Protein AF-A0A926Q0T6-F1 (afdb_monomer)

Solvent-accessible surface area (backbone atoms only — not comparable to full-atom values): 3542 Å² total; per-residue (Å²): 142,82,86,84,84,74,85,84,78,78,83,73,77,73,79,80,76,91,74,80,90,80,78,55,71,68,59,51,52,52,52,50,55,53,44,71,72,40,59,93,85,50,42,65,64,66,77,72,116

Secondary structure (DSSP, 8-state):
-------------PPPPP------HHHHHHHHHHHHHSPTTTHHHHHT-

pLDDT: mean 84.49, std 16.01, range [45.03, 98.12]

Structure (mmCIF, N/CA/C/O backbone):
data_AF-A0A926Q0T6-F1
#
_entry.id   AF-A0A926Q0T6-F1
#
loop_
_atom_site.group_PDB
_atom_site.id
_atom_site.type_symbol
_atom_site.label_atom_id
_atom_site.label_alt_id
_atom_site.label_comp_id
_atom_site.label_asym_id
_atom_site.label_entity_id
_atom_site.label_seq_id
_atom_site.pdbx_PDB_ins_code
_atom_site.Cartn_x
_atom_site.Cartn_y
_atom_site.Cartn_z
_atom_site.occupancy
_atom_site.B_iso_or_equiv
_atom_site.auth_seq_id
_atom_site.auth_comp_id
_atom_site.auth_asym_id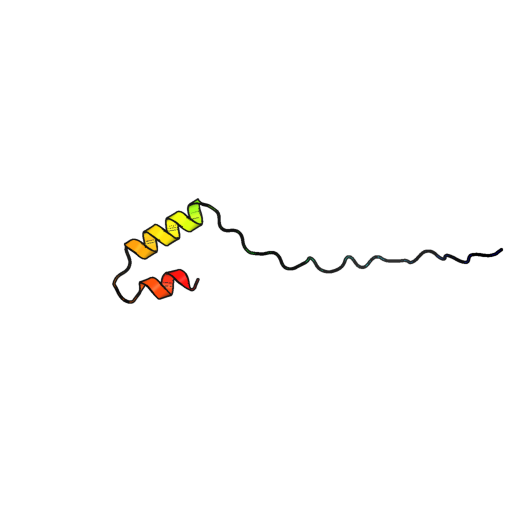
_atom_site.auth_atom_id
_atom_site.pdbx_PDB_model_num
ATOM 1 N N . MET A 1 1 ? 50.487 14.221 -40.679 1.00 51.28 1 MET A N 1
ATOM 2 C CA . MET A 1 1 ? 49.228 13.551 -41.059 1.00 51.28 1 MET A CA 1
ATOM 3 C C . MET A 1 1 ? 49.437 12.055 -40.956 1.00 51.28 1 MET A C 1
ATOM 5 O O . MET A 1 1 ? 50.090 11.531 -41.837 1.00 51.28 1 MET A O 1
ATOM 9 N N . THR A 1 2 ? 48.924 11.416 -39.905 1.00 45.66 2 THR A N 1
ATOM 10 C CA . THR A 1 2 ? 48.461 10.012 -39.902 1.00 45.66 2 THR A CA 1
ATOM 11 C C . THR A 1 2 ? 47.727 9.792 -38.579 1.00 45.66 2 THR A C 1
ATOM 13 O O . THR A 1 2 ? 48.354 9.538 -37.553 1.00 45.66 2 THR A O 1
ATOM 16 N N . SER A 1 3 ? 46.404 9.978 -38.600 1.00 45.03 3 SER A N 1
ATOM 17 C CA . SER A 1 3 ? 45.507 9.431 -37.579 1.00 45.03 3 SER A CA 1
ATOM 18 C C . SER A 1 3 ? 45.449 7.924 -37.783 1.00 45.03 3 SER A C 1
ATOM 20 O O . SER A 1 3 ? 45.054 7.478 -38.858 1.00 45.03 3 SER A O 1
ATOM 22 N N . THR A 1 4 ? 45.820 7.159 -36.764 1.00 56.66 4 THR A N 1
ATOM 23 C CA . THR A 1 4 ? 45.510 5.732 -36.684 1.00 56.66 4 THR A CA 1
ATOM 24 C C . THR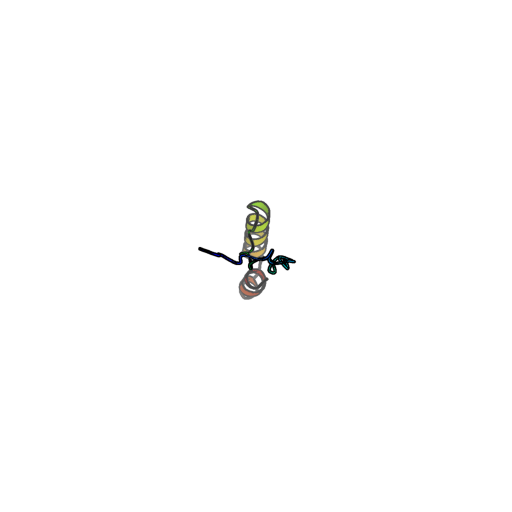 A 1 4 ? 44.323 5.596 -35.744 1.00 56.66 4 THR A C 1
ATOM 26 O O . THR A 1 4 ? 44.513 5.545 -34.533 1.00 56.66 4 THR A O 1
ATOM 29 N N . ASP A 1 5 ? 43.111 5.592 -36.294 1.00 58.62 5 ASP A N 1
ATOM 30 C CA . ASP A 1 5 ? 41.908 5.195 -35.560 1.00 58.62 5 ASP A CA 1
ATOM 31 C C . ASP A 1 5 ? 41.540 3.792 -36.053 1.00 58.62 5 ASP A C 1
ATOM 33 O O . ASP A 1 5 ? 41.081 3.605 -37.181 1.00 58.62 5 ASP A O 1
ATOM 37 N N . GLY A 1 6 ? 41.916 2.785 -35.266 1.00 59.50 6 GLY A N 1
ATOM 38 C CA . GLY A 1 6 ? 41.587 1.385 -35.527 1.00 59.50 6 GLY A CA 1
ATOM 39 C C . GLY A 1 6 ? 40.181 1.067 -35.011 1.00 59.50 6 GLY A C 1
ATOM 40 O O . GLY A 1 6 ? 39.736 1.696 -34.052 1.00 59.50 6 GLY A O 1
ATOM 41 N N . PRO A 1 7 ? 39.462 0.101 -35.610 1.00 62.09 7 PRO A N 1
ATOM 42 C CA . PRO A 1 7 ? 38.101 -0.204 -35.192 1.00 62.09 7 PRO A CA 1
ATOM 43 C C . PRO A 1 7 ? 38.115 -0.814 -33.785 1.00 6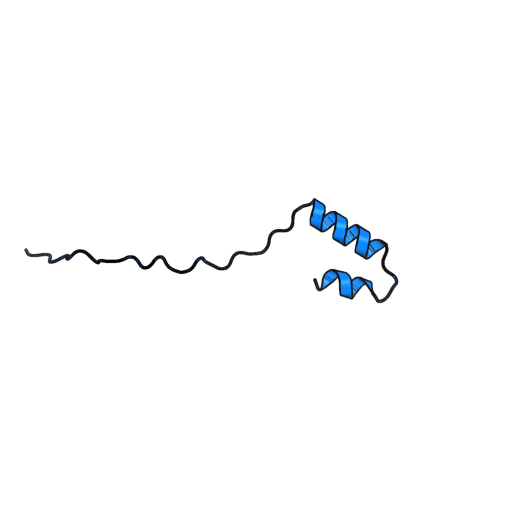2.09 7 PRO A C 1
ATOM 45 O O . PRO A 1 7 ? 38.650 -1.904 -33.581 1.00 62.09 7 PRO A O 1
ATOM 48 N N . VAL A 1 8 ? 37.525 -0.113 -32.813 1.00 61.41 8 VAL A N 1
ATOM 49 C CA . VAL A 1 8 ? 37.261 -0.660 -31.477 1.00 61.41 8 VAL A CA 1
ATOM 50 C C . VAL A 1 8 ? 36.186 -1.734 -31.633 1.00 61.41 8 VAL A C 1
ATOM 52 O O . VAL A 1 8 ? 35.007 -1.432 -31.816 1.00 61.41 8 VAL A O 1
ATOM 55 N N . ALA A 1 9 ? 36.621 -2.991 -31.652 1.00 60.75 9 ALA A N 1
ATOM 56 C CA . ALA A 1 9 ? 35.740 -4.142 -31.656 1.00 60.75 9 ALA A CA 1
ATOM 57 C C . ALA A 1 9 ? 35.076 -4.316 -30.282 1.00 60.75 9 ALA A C 1
ATOM 59 O O . ALA A 1 9 ? 35.724 -4.187 -29.247 1.00 60.75 9 ALA A O 1
ATOM 60 N N . GLU A 1 10 ? 33.789 -4.656 -30.356 1.00 62.28 10 GLU A N 1
ATOM 61 C CA . GLU A 1 10 ? 32.919 -5.194 -29.308 1.00 62.28 10 GLU A CA 1
ATOM 62 C C . GLU A 1 10 ? 32.526 -4.222 -28.191 1.00 62.28 10 GLU A C 1
ATOM 64 O O . GLU A 1 10 ? 33.054 -4.198 -27.083 1.00 62.28 10 GLU A O 1
ATOM 69 N N . SER A 1 11 ? 31.477 -3.452 -28.494 1.00 64.56 11 SER A N 1
ATOM 70 C CA . SER A 1 11 ? 30.578 -2.891 -27.493 1.00 64.56 11 SER A CA 1
ATOM 71 C C . SER A 1 11 ? 29.910 -4.033 -26.720 1.00 64.56 11 SER A C 1
ATOM 73 O O . SER A 1 11 ? 28.848 -4.525 -27.106 1.00 64.56 11 SER A O 1
ATOM 75 N N . GLU A 1 12 ? 30.549 -4.470 -25.643 1.00 69.00 12 GLU A N 1
ATOM 76 C CA . GLU A 1 12 ? 29.893 -5.218 -24.577 1.00 69.00 12 GLU A CA 1
ATOM 77 C C . GLU A 1 12 ? 28.775 -4.308 -24.040 1.00 69.00 12 GLU A C 1
ATOM 79 O O . GLU A 1 12 ? 29.051 -3.268 -23.437 1.00 69.00 12 GLU A O 1
ATOM 84 N N . ASP A 1 13 ? 27.517 -4.601 -24.391 1.00 74.50 13 ASP A N 1
ATOM 85 C CA . ASP A 1 13 ? 26.379 -3.743 -24.040 1.00 74.50 13 ASP A CA 1
ATOM 86 C C . ASP A 1 13 ? 26.313 -3.629 -22.507 1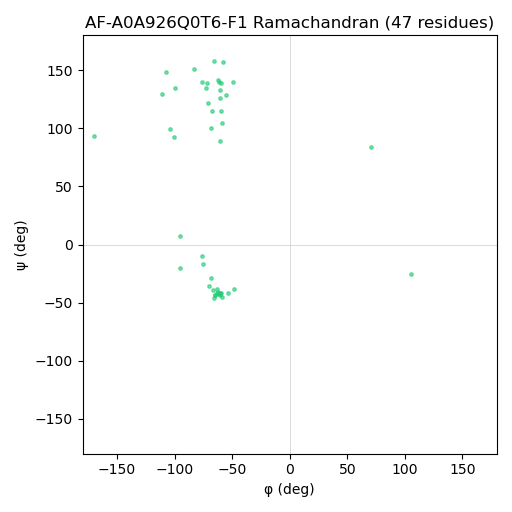.00 74.50 13 ASP A C 1
ATOM 88 O O . ASP A 1 13 ? 26.136 -4.649 -21.826 1.00 74.50 13 ASP A O 1
ATOM 92 N N . PRO A 1 14 ? 26.530 -2.433 -21.924 1.00 81.94 14 PRO A N 1
ATOM 93 C CA . PRO A 1 14 ? 26.602 -2.301 -20.483 1.00 81.94 14 PRO A CA 1
ATOM 94 C C . PRO A 1 14 ? 25.278 -2.725 -19.851 1.00 81.94 14 PRO A C 1
ATOM 96 O O . PR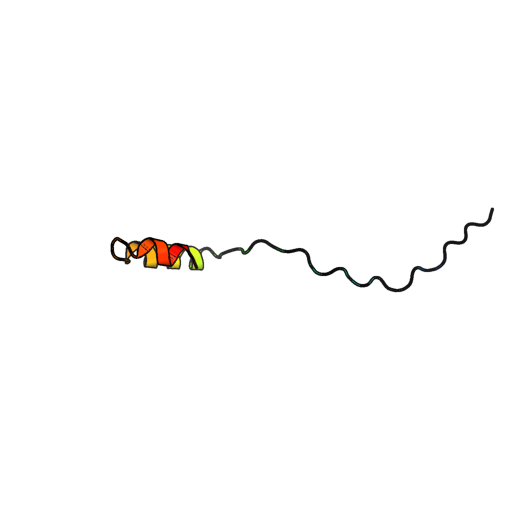O A 1 14 ? 24.196 -2.390 -20.335 1.00 81.94 14 PRO A O 1
ATOM 99 N N . ALA A 1 15 ? 25.374 -3.427 -18.719 1.00 85.44 15 ALA A N 1
ATOM 100 C CA . ALA A 1 15 ? 24.207 -3.922 -18.002 1.00 85.44 15 ALA A CA 1
ATOM 101 C C . ALA A 1 15 ? 23.153 -2.811 -17.792 1.00 85.44 15 ALA A C 1
ATOM 103 O O . ALA A 1 15 ? 23.501 -1.661 -17.484 1.00 85.44 15 ALA A O 1
ATOM 104 N N . PRO A 1 16 ? 21.855 -3.136 -17.931 1.00 86.75 16 PRO A N 1
ATOM 105 C CA . PRO A 1 16 ? 20.795 -2.144 -17.876 1.00 86.75 16 PRO A CA 1
ATOM 106 C C . PRO A 1 16 ? 20.787 -1.416 -16.532 1.00 86.75 16 PRO A C 1
ATOM 108 O O . PRO A 1 16 ? 20.947 -2.009 -15.462 1.00 86.75 16 PRO A O 1
ATOM 111 N N . ARG A 1 17 ? 20.562 -0.100 -16.584 1.00 90.94 17 ARG A N 1
ATOM 112 C CA . ARG A 1 17 ? 20.511 0.734 -15.380 1.00 90.94 17 ARG A CA 1
ATOM 113 C C . ARG A 1 17 ? 19.361 0.298 -14.461 1.00 90.94 17 ARG A C 1
ATOM 115 O O . ARG A 1 17 ? 18.262 0.034 -14.956 1.00 90.94 17 ARG A O 1
ATOM 122 N N . PRO A 1 18 ? 19.555 0.317 -13.129 1.00 93.12 18 PRO A N 1
ATOM 123 C CA . PRO A 1 18 ? 18.473 0.083 -12.183 1.00 93.12 18 PRO A CA 1
ATOM 124 C C . PRO A 1 18 ? 17.315 1.053 -12.426 1.00 93.12 18 PRO A C 1
ATOM 126 O O . PRO A 1 18 ? 17.502 2.271 -12.477 1.00 93.12 18 PRO A O 1
ATOM 129 N N . THR A 1 19 ? 16.103 0.519 -12.551 1.00 93.06 19 THR A N 1
ATOM 130 C CA . THR A 1 19 ? 14.889 1.323 -12.708 1.00 93.06 19 THR A CA 1
ATOM 131 C C . THR A 1 19 ? 14.060 1.301 -11.431 1.00 93.06 19 THR A C 1
ATOM 133 O O . THR A 1 19 ? 14.047 0.335 -10.667 1.00 93.06 19 THR A O 1
ATOM 136 N N . ARG A 1 20 ? 13.353 2.404 -11.168 1.00 95.19 20 ARG A N 1
ATOM 137 C CA . ARG A 1 20 ? 12.404 2.470 -10.053 1.00 95.19 20 ARG A CA 1
ATOM 138 C C . ARG A 1 20 ? 11.167 1.642 -10.381 1.00 95.19 20 ARG A C 1
ATOM 140 O O . ARG A 1 20 ? 10.584 1.806 -11.453 1.00 95.19 20 ARG A O 1
ATOM 147 N N . ARG A 1 21 ? 10.705 0.841 -9.418 1.00 93.44 21 ARG A N 1
ATOM 148 C CA . ARG A 1 21 ? 9.438 0.108 -9.534 1.00 93.44 21 ARG A CA 1
ATOM 149 C C . ARG A 1 21 ? 8.278 1.098 -9.700 1.00 93.44 21 ARG A C 1
ATOM 151 O O . ARG A 1 21 ? 8.185 2.094 -8.979 1.00 93.44 21 ARG A O 1
ATOM 158 N N . ARG A 1 22 ? 7.395 0.831 -10.663 1.00 95.06 22 ARG A N 1
ATOM 159 C CA . ARG A 1 22 ? 6.151 1.577 -10.880 1.00 95.06 22 ARG A CA 1
ATOM 160 C C . ARG A 1 22 ? 4.987 0.673 -10.512 1.00 95.06 22 ARG A C 1
ATOM 162 O O . ARG A 1 22 ? 4.921 -0.462 -10.966 1.00 95.06 22 ARG A O 1
ATOM 169 N N . 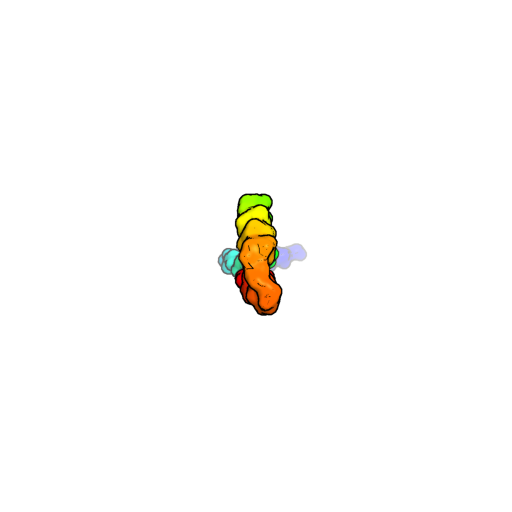PHE A 1 23 ? 4.081 1.185 -9.691 1.00 95.25 23 PHE A N 1
ATOM 170 C CA . PHE A 1 23 ? 2.849 0.484 -9.357 1.00 95.25 23 PHE A CA 1
ATOM 171 C C . PHE A 1 23 ? 1.711 1.044 -10.186 1.00 95.25 23 PHE A C 1
ATOM 173 O O . PHE A 1 23 ? 1.565 2.270 -10.283 1.00 95.25 23 PHE A O 1
ATOM 180 N N . SER A 1 24 ? 0.905 0.143 -10.737 1.00 97.44 24 SER A N 1
ATOM 181 C CA . SER A 1 24 ? -0.318 0.523 -11.423 1.00 97.44 24 SER A CA 1
ATOM 182 C C . SER A 1 24 ? -1.326 1.128 -10.432 1.00 97.44 24 SER A C 1
ATOM 184 O O . SER A 1 24 ? -1.219 0.902 -9.217 1.00 97.44 24 SER A O 1
ATOM 186 N N . PRO A 1 25 ? -2.294 1.920 -10.911 1.00 98.12 25 PRO A N 1
ATOM 187 C CA . PRO A 1 25 ? -3.393 2.403 -10.080 1.00 98.12 25 PRO A CA 1
ATOM 188 C C . PRO A 1 25 ? -4.136 1.267 -9.362 1.00 98.12 25 PRO A C 1
ATOM 190 O O . PRO A 1 25 ? -4.385 1.364 -8.164 1.00 98.12 25 PRO A O 1
ATOM 193 N N . GLU A 1 26 ? -4.395 0.152 -10.046 1.00 97.75 26 GLU A N 1
ATOM 194 C CA . GLU A 1 26 ? -5.129 -1.005 -9.515 1.00 97.75 26 GLU A CA 1
ATOM 195 C C . GLU A 1 26 ? -4.378 -1.650 -8.349 1.00 97.75 26 GLU A C 1
ATOM 197 O O . GLU A 1 26 ? -4.972 -1.980 -7.323 1.00 97.75 26 GLU A O 1
ATOM 202 N N . TYR A 1 27 ? -3.049 -1.773 -8.467 1.00 97.06 27 TYR A N 1
ATOM 203 C CA . TYR A 1 27 ? -2.218 -2.271 -7.373 1.00 97.06 27 TYR A CA 1
ATOM 204 C C . TYR A 1 27 ? -2.356 -1.391 -6.129 1.00 97.06 27 TYR A C 1
ATOM 206 O O . TYR A 1 27 ? -2.507 -1.902 -5.020 1.00 97.06 27 TYR A O 1
ATOM 214 N N . LYS A 1 28 ? -2.313 -0.067 -6.311 1.00 95.62 28 LYS A N 1
ATOM 215 C CA . LYS A 1 28 ? -2.429 0.887 -5.202 1.00 95.62 28 LYS A CA 1
ATOM 216 C C . LYS A 1 28 ? -3.804 0.807 -4.547 1.00 95.62 28 LYS A C 1
ATOM 218 O O . LYS A 1 28 ? -3.871 0.765 -3.326 1.00 95.62 28 LYS A O 1
ATOM 223 N N . LEU A 1 29 ? -4.874 0.730 -5.339 1.00 97.69 29 LEU A N 1
ATOM 224 C CA . LEU A 1 29 ? -6.239 0.602 -4.822 1.00 97.69 29 LEU A CA 1
ATOM 225 C C . LEU A 1 29 ? -6.418 -0.673 -3.995 1.00 97.69 29 LEU A C 1
ATOM 227 O O . LEU A 1 29 ? -6.990 -0.619 -2.911 1.00 97.69 29 LEU A O 1
ATOM 231 N N . ARG A 1 30 ? -5.860 -1.801 -4.450 1.00 96.81 30 ARG A N 1
ATOM 232 C CA . ARG A 1 30 ? -5.877 -3.047 -3.675 1.00 96.81 30 ARG A CA 1
ATOM 233 C C . ARG A 1 30 ? -5.154 -2.905 -2.334 1.00 96.81 30 ARG A C 1
ATOM 235 O O . ARG A 1 30 ? -5.680 -3.361 -1.327 1.00 96.81 30 ARG A O 1
ATOM 242 N N . MET A 1 31 ? -3.986 -2.258 -2.311 1.00 95.88 31 MET A N 1
ATOM 243 C CA . MET A 1 31 ? -3.241 -2.030 -1.062 1.00 95.88 31 MET A CA 1
ATOM 244 C C . MET A 1 31 ? -4.016 -1.141 -0.084 1.00 95.88 31 MET A C 1
ATOM 246 O O . MET A 1 31 ? -3.987 -1.401 1.114 1.00 95.88 31 MET A O 1
ATOM 250 N N . VAL A 1 32 ? -4.717 -0.111 -0.575 1.00 95.62 32 VAL A N 1
ATOM 251 C CA . VAL A 1 32 ? -5.561 0.750 0.274 1.00 95.62 32 VAL A CA 1
ATOM 252 C C . VAL A 1 32 ? -6.732 -0.044 0.849 1.00 95.62 32 VAL A C 1
ATOM 254 O O . VAL A 1 32 ? -6.954 0.003 2.052 1.00 95.62 32 VAL A O 1
ATOM 257 N N . ALA A 1 33 ? -7.419 -0.841 0.027 1.00 97.31 33 ALA A N 1
ATOM 258 C CA . ALA A 1 33 ? -8.517 -1.682 0.500 1.00 97.31 33 ALA A CA 1
ATOM 259 C C . ALA A 1 33 ? -8.062 -2.685 1.578 1.00 97.31 33 ALA A C 1
ATOM 261 O O . ALA A 1 33 ? -8.742 -2.864 2.585 1.00 97.31 33 ALA A O 1
ATOM 262 N N . GLU A 1 34 ? -6.892 -3.306 1.395 1.00 96.38 34 GLU A N 1
ATOM 263 C CA . GLU A 1 34 ? -6.297 -4.212 2.386 1.00 96.38 34 GLU A CA 1
ATOM 264 C C . GLU A 1 34 ? -5.933 -3.468 3.681 1.00 96.38 34 GLU A C 1
ATOM 266 O O . GLU A 1 34 ? -6.231 -3.939 4.777 1.00 96.38 34 GLU A O 1
ATOM 271 N N . TYR A 1 35 ? -5.343 -2.274 3.567 1.00 97.06 35 TYR A N 1
ATOM 272 C CA . TYR A 1 35 ? -4.991 -1.426 4.707 1.00 97.06 35 TYR A CA 1
ATOM 273 C C . TYR A 1 35 ? -6.216 -0.982 5.517 1.00 97.06 35 TYR A C 1
ATOM 275 O O . TYR A 1 35 ? -6.169 -0.957 6.751 1.00 97.06 35 TYR A O 1
ATOM 283 N N . ASP A 1 36 ? -7.304 -0.625 4.839 1.00 95.88 36 ASP A N 1
ATOM 284 C CA . ASP A 1 36 ? -8.534 -0.165 5.479 1.00 95.88 36 ASP A CA 1
ATOM 285 C C . ASP A 1 36 ? -9.255 -1.304 6.210 1.00 95.88 36 ASP A C 1
ATOM 287 O O . ASP A 1 36 ? -9.787 -1.087 7.299 1.00 95.88 36 ASP A O 1
ATOM 291 N N . ALA A 1 37 ? -9.211 -2.522 5.660 1.00 96.19 37 ALA A N 1
ATOM 292 C CA . ALA A 1 37 ? -9.789 -3.717 6.274 1.00 96.19 37 ALA A CA 1
ATOM 293 C C . ALA A 1 37 ? -8.961 -4.277 7.448 1.00 96.19 37 ALA A C 1
ATOM 295 O O . ALA A 1 37 ? -9.472 -5.077 8.233 1.00 96.19 37 ALA A O 1
ATOM 296 N N . ALA A 1 38 ? -7.690 -3.885 7.574 1.00 95.25 38 ALA A N 1
ATOM 297 C CA . ALA A 1 38 ? -6.784 -4.458 8.560 1.00 95.25 38 ALA A CA 1
ATOM 298 C C . ALA A 1 38 ? -7.041 -3.952 9.996 1.00 95.25 38 ALA A C 1
ATOM 300 O O . ALA A 1 38 ? -7.222 -2.743 10.210 1.00 95.25 38 ALA A O 1
ATOM 301 N N . PRO A 1 39 ? -6.956 -4.839 11.009 1.00 93.38 39 PRO A N 1
ATOM 302 C CA . PRO A 1 39 ? -6.983 -4.455 12.416 1.00 93.38 39 PRO A CA 1
ATOM 303 C C . PRO A 1 39 ? -5.869 -3.469 12.801 1.00 93.38 39 PRO A C 1
ATOM 305 O O . PRO A 1 39 ? -4.805 -3.383 12.173 1.00 93.38 39 PRO A O 1
ATOM 308 N N . ALA A 1 40 ? -6.092 -2.723 13.886 1.00 88.94 40 ALA A N 1
ATOM 309 C CA . ALA A 1 40 ? -5.068 -1.850 14.452 1.00 88.94 40 ALA A CA 1
ATOM 310 C C . ALA A 1 40 ? -3.836 -2.675 14.874 1.00 88.94 40 ALA A C 1
ATOM 312 O O . ALA A 1 40 ? -3.954 -3.638 15.623 1.00 88.94 40 ALA A O 1
ATOM 313 N N . GLY A 1 41 ? -2.655 -2.291 14.381 1.00 90.12 41 GLY A N 1
ATOM 314 C CA . GLY A 1 41 ? -1.389 -3.004 14.609 1.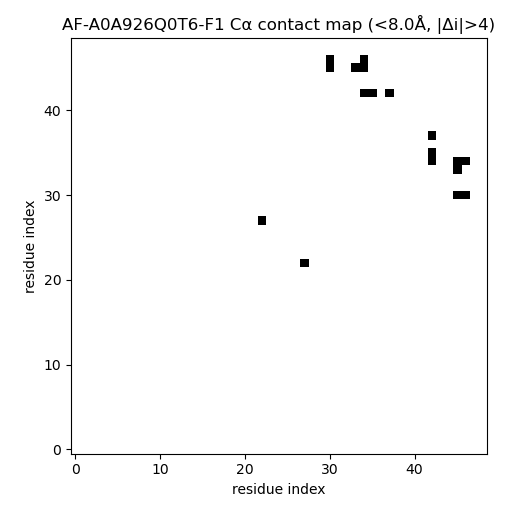00 90.12 41 GLY A CA 1
ATOM 315 C C . GLY A 1 41 ? -0.886 -3.804 13.401 1.00 90.12 41 GLY A C 1
ATOM 316 O O . GLY A 1 41 ? 0.323 -3.948 13.235 1.00 90.12 41 GLY A O 1
ATOM 317 N N . GLU A 1 42 ? -1.770 -4.222 12.492 1.00 92.88 42 GLU A N 1
ATOM 318 C CA . GLU A 1 42 ? -1.394 -5.036 11.320 1.00 92.88 42 GLU A CA 1
ATOM 319 C C . GLU A 1 42 ? -1.153 -4.202 10.055 1.00 92.88 42 GLU A C 1
ATOM 321 O O . GLU A 1 42 ? -0.403 -4.594 9.162 1.00 92.88 42 GLU A O 1
ATOM 326 N N . LYS A 1 43 ? -1.693 -2.981 10.024 1.00 93.88 43 LYS A N 1
ATOM 327 C CA . LYS A 1 43 ? -1.570 -2.010 8.924 1.00 93.88 43 LYS A CA 1
ATOM 328 C C . LYS A 1 43 ? -0.140 -1.800 8.416 1.00 93.88 43 LYS A C 1
ATOM 330 O O . LYS A 1 43 ? 0.097 -1.682 7.216 1.00 93.88 43 LYS A O 1
ATOM 335 N N . GLY A 1 44 ? 0.837 -1.783 9.323 1.00 92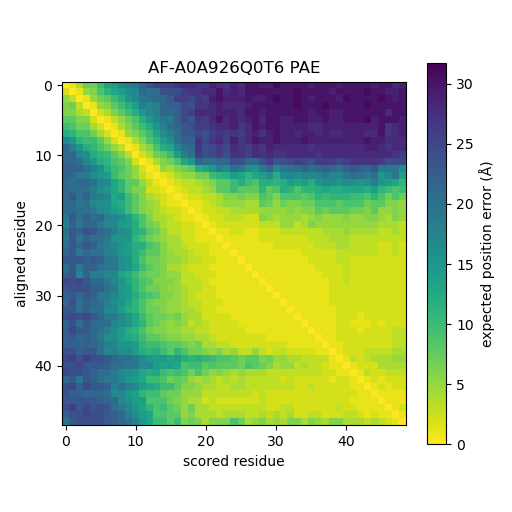.75 44 GLY A N 1
ATOM 336 C CA . GLY A 1 44 ? 2.243 -1.611 8.956 1.00 92.75 44 GLY A CA 1
ATOM 337 C C . GLY A 1 44 ? 2.828 -2.798 8.186 1.00 92.75 44 GLY A C 1
ATOM 338 O O . GLY A 1 44 ? 3.747 -2.603 7.397 1.00 92.75 44 GLY A O 1
ATOM 339 N N . ALA A 1 45 ? 2.321 -4.017 8.399 1.00 93.75 45 ALA A N 1
ATOM 340 C CA . ALA A 1 45 ? 2.793 -5.200 7.682 1.00 93.75 45 ALA A CA 1
ATOM 341 C C . ALA A 1 45 ? 2.447 -5.119 6.189 1.00 93.75 45 ALA A C 1
ATOM 343 O O . ALA A 1 45 ? 3.297 -5.416 5.353 1.00 93.75 45 ALA A O 1
ATOM 344 N N . ILE A 1 46 ? 1.253 -4.615 5.868 1.00 92.94 46 ILE A N 1
ATOM 345 C CA . ILE A 1 46 ? 0.781 -4.421 4.491 1.00 92.94 46 ILE A CA 1
ATOM 346 C C . ILE A 1 46 ? 1.690 -3.438 3.738 1.00 92.94 46 ILE A C 1
ATOM 348 O O . ILE A 1 46 ? 2.086 -3.697 2.605 1.00 92.94 46 ILE A O 1
ATOM 352 N N . LEU A 1 47 ? 2.099 -2.335 4.374 1.00 92.44 47 LEU A N 1
ATOM 353 C CA . LEU A 1 47 ? 2.898 -1.284 3.724 1.00 92.44 47 LEU A CA 1
ATOM 354 C C . LEU A 1 47 ? 4.383 -1.630 3.515 1.00 92.44 47 LEU A C 1
ATOM 356 O O . LEU A 1 47 ? 5.083 -0.889 2.828 1.00 92.44 47 LEU A O 1
ATOM 360 N N . ARG A 1 48 ? 4.884 -2.726 4.097 1.00 92.31 48 ARG A N 1
ATOM 361 C CA . ARG A 1 48 ? 6.299 -3.138 3.998 1.00 92.31 48 ARG A CA 1
ATOM 362 C C . ARG A 1 48 ? 6.586 -4.157 2.879 1.00 92.31 48 ARG A C 1
ATOM 364 O O . ARG A 1 48 ? 7.701 -4.666 2.815 1.00 92.31 48 ARG A O 1
ATOM 371 N N . ARG A 1 49 ? 5.608 -4.454 2.019 1.00 85.19 49 ARG A N 1
ATOM 372 C CA . ARG A 1 49 ? 5.699 -5.391 0.880 1.00 85.19 49 ARG A CA 1
ATOM 373 C C . ARG A 1 49 ? 6.150 -4.707 -0.424 1.00 85.19 49 ARG A C 1
ATOM 375 O O . ARG A 1 49 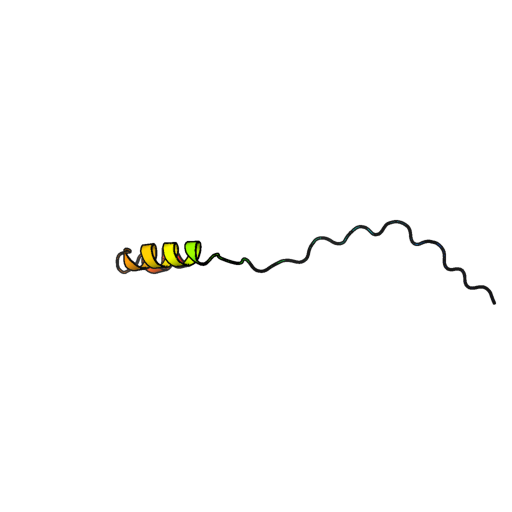? 6.936 -5.309 -1.195 1.00 85.19 49 ARG A O 1
#

Radius of gyration: 25.03 Å; Cα contacts (8 Å, |Δi|>4): 9; chains: 1; bounding box: 59×19×56 Å

Nearest PDB structures (foldseek):
  6yw5-assembly1_ZZ  TM=3.318E-01  e=8.148E+00  Neurospora crassa OR74A

Foldseek 3Di:
DDDDDDDPPDPPPPDDDDDDDDDDPVRVVVLVVVLVPDDPPCNVVSVVD

Sequence (49 aa):
MTSTDGPVAESEDPAPRPTRRRFSPEYKLRMVAEYDAAPAGEKGAILRR

Mean predicted aligned error: 11.23 Å